Protein AF-A0A6M1SQ56-F1 (afdb_monomer_lite)

Foldseek 3Di:
DQDFQDDQDPVLVLLLVCVLVVDDLVVSCVVVVHDSVVSVVSQVVRCVRSVHPHSVCVNPVPPDPPDDPNDDPPCDVVVVVVVVVVVVVVVVVVVVVCCVVPVDPPDPPDDPPDPPPVVVVVVVVVVVVD

Organism: NCBI:txid2714858

InterPro domains:
  IPR000792 Transcription regulator LuxR, C-terminal [PF00196] (7-59)
  IPR000792 Transcription regulator LuxR, C-terminal [PR00038] (8-22)
  IPR000792 Transcription regulator LuxR, C-terminal [PR00038] (22-38)
  IPR000792 Transcription regulator LuxR, C-terminal [PR00038] (38-50)
  IPR000792 Transcription regulator LuxR, C-terminal [PS50043] (1-70)
  IPR000792 Transcription regulator LuxR, C-terminal [SM00421] (5-62)
  IPR000792 Transcription regulator LuxR, C-terminal [cd06170] (8-57)
  IPR016032 Signal transduction response regulator, C-terminal effector [SSF46894] (4-59)
  IPR036388 Winged helix-like DNA-binding domain superfamily [G3DSA:1.10.10.10] (2-61)

Sequence (130 aa):
MMSPRTPLTAREQEVFDILLKGATSQQVAEALSISKRTVENYRGEIVRKYGVRRLIEIANPPTERVIENGVPKTITLADVLATLEAIQRRLDTIDAALRVLLPNTTTPEAAPTMPRLSDIRAKRRARKAR

Structure (mmCIF, N/CA/C/O backbone):
data_AF-A0A6M1SQ56-F1
#
_entry.id   AF-A0A6M1SQ56-F1
#
loop_
_atom_site.group_PDB
_atom_site.id
_atom_site.type_symbol
_atom_site.label_atom_id
_atom_site.label_alt_id
_atom_site.label_comp_id
_atom_site.label_asym_id
_atom_site.label_entity_id
_atom_site.label_seq_id
_atom_site.pdbx_PDB_ins_code
_atom_site.Cartn_x
_atom_site.Cartn_y
_atom_site.Cartn_z
_atom_site.occupancy
_atom_site.B_iso_or_equiv
_atom_site.auth_seq_id
_atom_site.auth_comp_id
_atom_site.auth_asym_id
_atom_site.auth_atom_id
_atom_site.pdbx_PDB_model_num
ATOM 1 N N . MET A 1 1 ? -8.529 -8.589 -11.825 1.00 59.41 1 MET A N 1
ATOM 2 C CA . MET A 1 1 ? -7.884 -8.263 -10.533 1.00 59.41 1 MET A CA 1
ATOM 3 C C . MET A 1 1 ? -7.340 -9.542 -9.920 1.00 59.41 1 MET A C 1
ATOM 5 O O . MET A 1 1 ? -7.985 -10.571 -10.074 1.00 59.41 1 MET A O 1
ATOM 9 N N . MET A 1 2 ? -6.168 -9.495 -9.279 1.00 67.81 2 MET A N 1
ATOM 10 C CA . MET A 1 2 ? -5.645 -10.637 -8.515 1.00 67.81 2 MET A CA 1
ATOM 11 C C . MET A 1 2 ? -6.539 -10.910 -7.302 1.00 67.81 2 MET A C 1
ATOM 13 O O . MET A 1 2 ? -7.005 -9.973 -6.659 1.00 67.81 2 MET 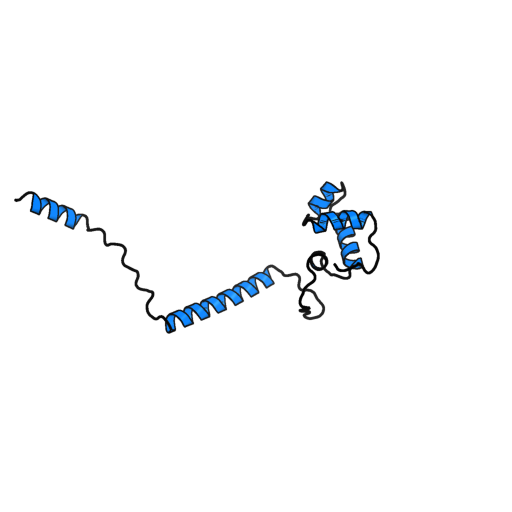A O 1
ATOM 17 N N . SER A 1 3 ? -6.760 -12.184 -6.989 1.00 79.62 3 SER A N 1
ATOM 18 C CA . SER A 1 3 ? -7.494 -12.615 -5.795 1.00 79.62 3 SER A CA 1
ATOM 19 C C . SER A 1 3 ? -6.512 -13.013 -4.687 1.00 79.62 3 SER A C 1
ATOM 21 O O . SER A 1 3 ? -5.457 -13.578 -4.992 1.00 79.62 3 SER A O 1
ATOM 23 N N . PRO A 1 4 ? -6.820 -12.741 -3.406 1.00 80.88 4 PRO A N 1
ATOM 24 C CA . PRO A 1 4 ? -5.950 -13.143 -2.312 1.00 80.88 4 PRO A CA 1
ATOM 25 C C . PRO A 1 4 ? -5.996 -14.665 -2.123 1.00 80.88 4 PRO A C 1
ATOM 27 O O . PRO A 1 4 ? -7.031 -15.300 -2.318 1.00 80.88 4 PRO A O 1
ATOM 30 N N . ARG A 1 5 ? -4.879 -15.261 -1.691 1.00 84.31 5 ARG A N 1
ATOM 31 C CA . ARG A 1 5 ? -4.794 -16.704 -1.390 1.00 84.31 5 ARG A CA 1
ATOM 32 C C . ARG A 1 5 ? -5.608 -17.103 -0.160 1.00 84.31 5 ARG A C 1
ATOM 34 O O . ARG A 1 5 ? -5.916 -18.273 0.036 1.00 84.31 5 ARG A O 1
ATOM 41 N N . THR A 1 6 ? -5.931 -16.131 0.683 1.00 87.50 6 THR A N 1
ATOM 42 C CA . THR A 1 6 ? -6.763 -16.287 1.874 1.00 87.50 6 THR A CA 1
ATOM 43 C C . THR A 1 6 ? -7.663 -15.062 1.973 1.00 87.50 6 THR A C 1
ATOM 45 O O . THR A 1 6 ? -7.160 -13.956 1.764 1.00 87.50 6 THR A O 1
ATOM 48 N N . PRO A 1 7 ? -8.960 -15.212 2.291 1.00 90.25 7 PRO A N 1
ATOM 49 C CA . PRO A 1 7 ? -9.862 -14.073 2.393 1.00 90.25 7 PRO A CA 1
ATOM 50 C C . PRO A 1 7 ? -9.351 -13.025 3.392 1.00 90.25 7 PRO A C 1
ATOM 52 O O . PRO A 1 7 ? -8.782 -13.346 4.448 1.00 90.25 7 PRO A O 1
ATOM 55 N N . LEU A 1 8 ? -9.541 -11.756 3.029 1.00 90.31 8 LEU A N 1
ATOM 56 C CA . LEU A 1 8 ? -9.302 -10.646 3.940 1.00 90.31 8 LEU A CA 1
ATOM 57 C C . LEU A 1 8 ? -10.355 -10.665 5.053 1.00 90.31 8 LEU A C 1
ATOM 59 O O . LEU A 1 8 ? -11.505 -11.045 4.834 1.00 90.31 8 LEU A O 1
ATOM 63 N N . THR A 1 9 ? -9.960 -10.261 6.256 1.00 92.94 9 THR A N 1
ATOM 64 C CA . THR A 1 9 ? -10.931 -9.967 7.318 1.00 92.94 9 THR A CA 1
ATOM 65 C C . THR A 1 9 ? -11.673 -8.670 6.997 1.00 92.94 9 THR A C 1
ATOM 67 O O . THR A 1 9 ? -11.184 -7.859 6.213 1.00 92.94 9 THR A O 1
ATOM 70 N N . ALA A 1 10 ? -12.822 -8.423 7.636 1.00 91.50 10 ALA A N 1
ATOM 71 C CA . ALA A 1 10 ? -13.571 -7.175 7.441 1.00 91.50 10 ALA A CA 1
ATOM 72 C C . ALA A 1 10 ? -12.687 -5.931 7.652 1.00 91.50 10 ALA A C 1
ATOM 74 O O . ALA A 1 10 ? -12.687 -5.010 6.841 1.00 91.50 10 ALA A O 1
ATOM 75 N N . ARG A 1 11 ? -11.843 -5.952 8.692 1.00 87.06 11 ARG A N 1
ATOM 76 C CA . ARG A 1 11 ? -10.962 -4.824 9.007 1.00 87.06 11 ARG A CA 1
ATOM 77 C C . ARG A 1 11 ? -9.802 -4.672 8.023 1.00 87.06 11 ARG A C 1
ATOM 79 O O . ARG A 1 11 ? -9.419 -3.555 7.696 1.00 87.06 11 ARG A O 1
ATOM 86 N N . GLU A 1 12 ? -9.254 -5.779 7.524 1.00 88.69 12 GLU A N 1
ATOM 87 C CA . GLU A 1 12 ? -8.259 -5.742 6.446 1.00 88.69 12 GLU A CA 1
ATOM 88 C C . GLU A 1 12 ? -8.863 -5.234 5.135 1.00 88.69 12 GLU A C 1
ATOM 90 O O . GLU A 1 12 ? -8.194 -4.498 4.417 1.00 88.69 12 GLU A O 1
ATOM 95 N N . GLN A 1 13 ? -10.114 -5.592 4.835 1.00 92.50 13 GLN A N 1
ATOM 96 C CA . GLN A 1 13 ? -10.826 -5.128 3.646 1.00 92.50 13 GLN A CA 1
ATOM 97 C C . GLN A 1 13 ? -11.041 -3.610 3.691 1.00 92.50 13 GLN A C 1
ATOM 99 O O . GLN A 1 13 ? -10.703 -2.923 2.734 1.00 92.50 13 GLN A O 1
ATOM 104 N N . GLU A 1 14 ? -11.495 -3.066 4.823 1.00 90.50 14 GLU A N 1
ATOM 105 C CA . GLU A 1 14 ? -11.650 -1.615 5.004 1.00 90.50 14 GLU A CA 1
ATOM 106 C C . GLU A 1 14 ? -10.327 -0.860 4.806 1.00 90.50 14 GLU A C 1
ATOM 108 O O . GLU A 1 14 ? -10.267 0.152 4.104 1.00 90.50 14 GLU A O 1
ATOM 113 N N . VAL A 1 15 ? -9.239 -1.370 5.396 1.00 84.44 15 VAL A N 1
ATOM 114 C CA . VAL A 1 15 ? -7.894 -0.807 5.217 1.00 84.44 15 VAL A CA 1
ATOM 115 C C . VAL A 1 15 ? -7.463 -0.896 3.751 1.00 84.44 15 VAL A C 1
ATOM 117 O O . VAL A 1 15 ? -6.926 0.070 3.206 1.00 84.44 15 VAL A O 1
ATOM 120 N N . PHE A 1 16 ? -7.707 -2.032 3.098 1.00 87.25 16 PHE A N 1
ATOM 121 C CA . PHE A 1 16 ? -7.364 -2.267 1.700 1.00 87.25 16 PHE A CA 1
ATOM 122 C C . PHE A 1 16 ? -8.094 -1.311 0.750 1.00 87.25 16 PHE A C 1
ATOM 124 O O . PHE A 1 16 ? -7.452 -0.708 -0.110 1.00 87.25 16 PHE A O 1
ATOM 131 N N . ASP A 1 17 ? -9.394 -1.100 0.946 1.00 87.94 17 ASP A N 1
ATOM 132 C CA . ASP A 1 17 ? -10.219 -0.240 0.094 1.00 87.94 17 ASP A CA 1
ATOM 133 C C . ASP A 1 17 ? -9.775 1.228 0.150 1.00 87.94 17 ASP A C 1
ATOM 135 O O . ASP A 1 17 ? -9.787 1.932 -0.863 1.00 87.94 17 ASP A O 1
ATOM 139 N N . ILE A 1 18 ? -9.353 1.707 1.324 1.00 81.94 18 ILE A N 1
ATOM 140 C CA . ILE A 1 18 ? -8.827 3.071 1.480 1.00 81.94 18 ILE A CA 1
ATOM 141 C C . ILE A 1 18 ? -7.425 3.174 0.863 1.00 81.94 18 ILE A C 1
ATOM 143 O O . ILE A 1 18 ? -7.126 4.141 0.162 1.00 81.94 18 ILE A O 1
ATOM 147 N N . LEU A 1 19 ? -6.572 2.165 1.062 1.00 79.00 19 LEU A N 1
ATOM 148 C CA . LEU A 1 19 ? -5.235 2.128 0.465 1.00 79.00 19 LEU A CA 1
ATOM 149 C C . LEU A 1 19 ? -5.273 2.089 -1.072 1.00 79.00 19 LEU A C 1
ATOM 151 O O . LEU A 1 19 ? -4.442 2.733 -1.713 1.00 79.00 19 LEU A O 1
ATOM 155 N N . LEU A 1 20 ? -6.235 1.380 -1.672 1.00 81.88 20 LEU A N 1
ATOM 156 C CA . LEU A 1 20 ? -6.415 1.322 -3.129 1.00 81.88 20 LEU A CA 1
ATOM 157 C C . LEU A 1 20 ? -6.753 2.681 -3.750 1.00 81.88 20 LEU A C 1
ATOM 159 O O . LEU A 1 20 ? -6.446 2.913 -4.916 1.00 81.88 20 LEU A O 1
ATOM 163 N N . LYS A 1 21 ? -7.325 3.603 -2.971 1.00 80.50 21 LYS A N 1
ATOM 164 C CA . LYS A 1 21 ? -7.588 4.985 -3.400 1.00 80.50 21 LYS A CA 1
ATOM 165 C C . LYS A 1 21 ? -6.331 5.866 -3.381 1.00 80.50 21 LYS A C 1
ATOM 167 O O . LYS A 1 21 ? -6.426 7.061 -3.637 1.00 80.50 21 LYS A O 1
ATOM 172 N N . GLY A 1 22 ? -5.162 5.299 -3.068 1.00 75.81 22 GLY A N 1
ATOM 173 C CA . GLY A 1 22 ? -3.888 6.019 -2.996 1.00 75.81 22 GLY A CA 1
ATOM 174 C C . GLY A 1 22 ? -3.614 6.678 -1.642 1.00 75.81 22 GLY A C 1
ATOM 175 O O . GLY A 1 22 ? -2.693 7.485 -1.537 1.00 75.81 22 GLY A O 1
ATOM 176 N N . ALA A 1 23 ? -4.384 6.347 -0.602 1.00 76.50 23 ALA A N 1
ATOM 177 C CA . ALA A 1 23 ? -4.177 6.899 0.732 1.00 76.50 23 ALA A CA 1
ATOM 178 C C . ALA A 1 23 ? -2.885 6.372 1.383 1.00 76.50 23 ALA A C 1
ATOM 180 O O . ALA A 1 23 ? -2.502 5.208 1.242 1.00 76.50 23 ALA A O 1
ATOM 181 N N . THR A 1 24 ? -2.226 7.228 2.159 1.00 80.44 24 THR A N 1
ATOM 182 C CA . THR A 1 24 ? -1.066 6.860 2.981 1.00 80.44 24 THR A CA 1
ATOM 183 C C . THR A 1 24 ? -1.495 6.144 4.264 1.00 80.44 24 THR A C 1
ATOM 185 O O . THR A 1 24 ? -2.618 6.311 4.736 1.00 80.44 24 THR A O 1
ATOM 188 N N . SER A 1 25 ? -0.580 5.403 4.906 1.00 76.00 25 SER A N 1
ATOM 189 C CA . SER A 1 25 ? -0.865 4.763 6.204 1.00 76.00 25 SER A CA 1
ATOM 190 C C . SER A 1 25 ? -1.330 5.755 7.279 1.00 76.00 25 SER A C 1
ATOM 192 O O . SER A 1 25 ? -2.077 5.372 8.172 1.00 76.00 25 SER A O 1
ATOM 194 N N . GLN A 1 26 ? -0.891 7.015 7.195 1.00 74.56 26 GLN A N 1
ATOM 195 C CA . GLN A 1 26 ? -1.291 8.084 8.109 1.00 74.56 26 GLN A CA 1
ATOM 196 C C . GLN A 1 26 ? -2.745 8.516 7.866 1.00 74.56 26 GLN A C 1
ATOM 198 O O . GLN A 1 26 ? -3.533 8.574 8.801 1.00 74.56 26 GLN A O 1
ATOM 203 N N . GLN A 1 27 ? -3.130 8.713 6.605 1.00 76.94 27 GLN A N 1
ATOM 204 C CA . GLN A 1 27 ? -4.507 9.064 6.238 1.00 76.94 27 GLN A CA 1
ATOM 205 C C . GLN A 1 27 ? -5.494 7.932 6.553 1.00 76.94 27 GLN A C 1
ATOM 207 O O . GLN A 1 27 ? -6.608 8.186 6.995 1.00 76.94 27 GLN A O 1
ATOM 212 N N . VAL A 1 28 ? -5.087 6.673 6.365 1.00 80.50 28 VAL A N 1
ATOM 213 C CA . VAL A 1 28 ? -5.900 5.508 6.757 1.00 80.50 28 VAL A CA 1
ATOM 214 C C . VAL A 1 28 ? -6.062 5.446 8.278 1.00 80.50 28 VAL A C 1
ATOM 216 O O . VAL A 1 28 ? -7.147 5.144 8.767 1.00 80.50 28 VAL A O 1
ATOM 219 N N . ALA A 1 29 ? -4.993 5.732 9.026 1.00 78.88 29 ALA A N 1
ATOM 220 C CA . ALA A 1 29 ? -5.015 5.758 10.486 1.00 78.88 29 ALA A CA 1
ATOM 221 C C . ALA A 1 29 ? -6.008 6.805 11.008 1.00 78.88 29 ALA A C 1
ATOM 223 O O . ALA A 1 29 ? -6.822 6.498 11.877 1.00 78.88 29 ALA A O 1
ATOM 224 N N . GLU A 1 30 ? -5.994 7.997 10.414 1.00 88.25 30 GLU A N 1
ATOM 225 C CA . GLU A 1 30 ? -6.942 9.076 10.705 1.00 88.25 30 GLU A CA 1
ATOM 226 C C . GLU A 1 30 ? -8.378 8.690 10.326 1.00 88.25 30 GLU A C 1
ATOM 228 O O . GLU A 1 30 ? -9.278 8.785 11.159 1.00 88.25 30 GLU A O 1
ATOM 233 N N . ALA A 1 31 ? -8.594 8.165 9.115 1.00 90.38 31 ALA A N 1
ATOM 234 C CA . ALA A 1 31 ? -9.920 7.775 8.632 1.00 90.38 31 ALA A CA 1
ATOM 235 C C . ALA A 1 31 ? -10.571 6.665 9.474 1.00 90.38 31 ALA A C 1
ATOM 237 O O . ALA A 1 31 ? -11.785 6.658 9.664 1.00 90.38 31 ALA A O 1
ATOM 238 N N . LEU A 1 32 ? -9.771 5.725 9.981 1.00 88.06 32 LEU A N 1
ATOM 239 C CA . LEU A 1 32 ? -10.249 4.584 10.763 1.00 88.06 32 LEU A CA 1
ATOM 240 C C . LEU A 1 32 ? -10.096 4.773 12.279 1.00 88.06 32 LEU A C 1
ATOM 242 O O . LEU A 1 32 ? -10.430 3.847 13.022 1.00 88.06 32 LEU A O 1
ATOM 246 N N . SER A 1 33 ? -9.604 5.937 12.727 1.00 92.31 33 SER A N 1
ATOM 247 C CA . SER A 1 33 ? -9.317 6.262 14.134 1.00 92.31 33 SER A CA 1
ATOM 248 C C . SER A 1 33 ? -8.470 5.194 14.847 1.00 92.31 33 SER A C 1
ATOM 250 O O . SER A 1 33 ? -8.753 4.790 15.973 1.00 92.31 33 SER A O 1
ATOM 252 N N . ILE A 1 34 ? -7.422 4.708 14.177 1.00 88.25 34 ILE A N 1
ATOM 253 C CA . ILE A 1 34 ? -6.469 3.712 14.700 1.00 88.25 34 ILE A CA 1
ATOM 254 C C . ILE A 1 34 ? -5.037 4.223 14.582 1.00 88.25 34 ILE A C 1
ATOM 256 O O . ILE A 1 34 ? -4.762 5.193 13.887 1.00 88.25 34 ILE A O 1
ATOM 260 N N . SER A 1 35 ? -4.085 3.562 15.243 1.00 81.44 35 SER A N 1
ATOM 261 C CA . SER A 1 35 ? -2.682 3.966 15.128 1.00 81.44 35 SER A CA 1
ATOM 262 C C . SER A 1 35 ? -2.105 3.647 13.742 1.00 81.44 35 SER A C 1
ATOM 264 O O . SER A 1 35 ? -2.421 2.614 13.143 1.00 81.44 35 SER A O 1
ATOM 266 N N . LYS A 1 36 ? -1.166 4.476 13.268 1.00 77.50 36 LYS A N 1
ATOM 267 C CA . LYS A 1 36 ? -0.377 4.205 12.052 1.00 77.50 36 LYS A CA 1
ATOM 268 C C . LYS A 1 36 ? 0.291 2.825 12.091 1.00 77.50 36 LYS A C 1
ATOM 270 O O . LYS A 1 36 ? 0.282 2.114 11.090 1.00 77.50 36 LYS A O 1
ATOM 275 N N . ARG A 1 37 ? 0.808 2.414 13.255 1.00 73.31 37 ARG A N 1
ATOM 276 C CA . ARG A 1 37 ? 1.413 1.087 13.461 1.00 73.31 37 ARG A CA 1
ATOM 277 C C . ARG A 1 37 ? 0.402 -0.041 13.237 1.00 73.31 37 ARG A C 1
ATOM 279 O O . ARG A 1 37 ? 0.733 -1.060 12.644 1.00 73.31 37 ARG A O 1
ATOM 286 N N . THR A 1 38 ? -0.842 0.152 13.670 1.00 76.44 38 THR A N 1
ATOM 287 C CA . THR A 1 38 ? -1.931 -0.802 13.432 1.00 76.44 38 THR A CA 1
ATOM 288 C C . THR A 1 38 ? -2.241 -0.916 11.938 1.00 76.44 38 THR A C 1
ATOM 290 O O . THR A 1 38 ? -2.394 -2.023 11.430 1.00 76.44 38 THR A O 1
ATOM 293 N N . VAL A 1 39 ? -2.264 0.207 11.211 1.00 81.19 39 VAL A N 1
ATOM 294 C CA . VAL A 1 39 ? -2.430 0.202 9.748 1.00 81.19 39 VAL A CA 1
ATOM 295 C C . VAL A 1 39 ? -1.286 -0.540 9.063 1.00 81.19 39 VAL A C 1
ATOM 297 O O . VAL A 1 39 ? -1.539 -1.348 8.177 1.00 81.19 39 VAL A O 1
ATOM 300 N N . GLU A 1 40 ? -0.037 -0.310 9.472 1.00 80.38 40 GLU A N 1
ATOM 301 C CA . GLU A 1 40 ? 1.135 -1.011 8.928 1.00 80.38 40 GLU A CA 1
ATOM 302 C C . GLU A 1 40 ? 1.058 -2.527 9.144 1.00 80.38 40 GLU A C 1
ATOM 304 O O . GLU A 1 40 ? 1.357 -3.281 8.217 1.00 80.38 40 GLU A O 1
ATOM 309 N N . ASN A 1 41 ? 0.573 -2.972 10.307 1.00 80.88 41 ASN A N 1
ATOM 310 C CA . ASN A 1 41 ? 0.330 -4.390 10.574 1.00 80.88 41 ASN A CA 1
ATOM 311 C C . ASN A 1 41 ? -0.721 -4.972 9.619 1.00 80.88 41 ASN A C 1
ATOM 313 O O . ASN A 1 41 ? -0.460 -5.988 8.975 1.00 80.88 41 ASN A O 1
ATOM 317 N N . TYR A 1 42 ? -1.876 -4.310 9.460 1.00 86.50 42 TYR A N 1
ATOM 318 C CA . TYR A 1 42 ? -2.891 -4.742 8.490 1.00 86.50 42 TYR A CA 1
ATOM 319 C C . TYR A 1 42 ? -2.332 -4.777 7.068 1.00 86.50 42 TYR A C 1
ATOM 321 O O . TYR A 1 42 ? -2.576 -5.721 6.322 1.00 86.50 42 TYR A O 1
ATOM 329 N N . ARG A 1 43 ? -1.520 -3.784 6.703 1.00 84.44 43 ARG A N 1
ATOM 330 C CA . ARG A 1 43 ? -0.853 -3.705 5.403 1.00 84.44 43 ARG A CA 1
ATOM 331 C C . ARG A 1 43 ? 0.069 -4.904 5.165 1.00 84.44 43 ARG A C 1
ATOM 333 O O . ARG A 1 43 ? 0.064 -5.458 4.068 1.00 84.44 43 ARG A O 1
ATOM 340 N N . GLY A 1 44 ? 0.820 -5.314 6.188 1.00 81.75 44 GLY A N 1
ATOM 341 C CA . GLY A 1 44 ? 1.656 -6.515 6.167 1.00 81.75 44 GLY A CA 1
ATOM 342 C C . GLY A 1 44 ? 0.844 -7.795 5.966 1.00 81.75 44 GLY A C 1
ATOM 343 O O . GLY A 1 44 ? 1.172 -8.594 5.090 1.00 81.75 44 GLY A O 1
ATOM 344 N N . GLU A 1 45 ? -0.253 -7.958 6.708 1.00 83.44 45 GLU A N 1
ATOM 345 C CA . GLU A 1 45 ? -1.144 -9.119 6.572 1.00 83.44 45 GLU A CA 1
ATOM 346 C C . GLU A 1 45 ? -1.811 -9.188 5.192 1.00 83.44 45 GLU A C 1
ATOM 348 O O . GLU A 1 45 ? -1.838 -10.253 4.574 1.00 83.44 45 GLU A O 1
ATOM 353 N N . ILE A 1 46 ? -2.272 -8.057 4.653 1.00 84.38 46 ILE A N 1
ATOM 354 C CA . ILE A 1 46 ? -2.849 -7.979 3.304 1.00 84.38 46 ILE A CA 1
ATOM 355 C C . ILE A 1 46 ? -1.812 -8.422 2.264 1.00 84.38 46 ILE A C 1
ATOM 357 O O . ILE A 1 46 ? -2.068 -9.329 1.474 1.00 84.38 46 ILE A O 1
ATOM 361 N N . VAL A 1 47 ? -0.611 -7.839 2.286 1.00 80.69 47 VAL A N 1
ATOM 362 C CA . VAL A 1 47 ? 0.485 -8.195 1.367 1.00 80.69 47 VAL A CA 1
ATOM 363 C C . VAL A 1 47 ? 0.822 -9.689 1.463 1.00 80.69 47 VAL A C 1
ATOM 365 O O . VAL A 1 47 ? 0.950 -10.356 0.434 1.00 80.69 47 VAL A O 1
ATOM 368 N N . ARG A 1 48 ? 0.864 -10.246 2.681 1.00 82.81 48 ARG A N 1
ATOM 369 C CA . ARG A 1 48 ? 1.086 -11.677 2.935 1.00 82.81 48 ARG A CA 1
ATOM 370 C C . ARG A 1 48 ? -0.007 -12.554 2.312 1.00 82.81 48 ARG A C 1
ATOM 372 O O . ARG A 1 48 ? 0.318 -13.542 1.649 1.00 82.81 48 ARG A O 1
ATOM 379 N N . LYS A 1 49 ? -1.282 -12.179 2.468 1.00 85.81 49 LYS A N 1
ATOM 380 C CA . LYS A 1 49 ? -2.444 -12.899 1.909 1.00 85.81 49 LYS A CA 1
ATOM 381 C C . LYS A 1 49 ? -2.507 -12.838 0.382 1.00 85.81 49 LYS A C 1
ATOM 383 O O . LYS A 1 49 ? -2.874 -13.829 -0.248 1.00 85.81 49 LYS A O 1
ATOM 388 N N . TYR A 1 50 ? -2.100 -11.726 -0.227 1.00 84.06 50 TYR A N 1
ATOM 389 C CA . TYR A 1 50 ? -1.978 -11.607 -1.687 1.00 84.06 50 TYR A CA 1
ATOM 390 C C . TYR A 1 50 ? -0.690 -12.223 -2.242 1.00 84.06 50 TYR A C 1
ATOM 392 O O . TYR A 1 50 ? -0.613 -12.525 -3.430 1.00 84.06 50 TYR A O 1
ATOM 400 N N . GLY A 1 51 ? 0.319 -12.449 -1.400 1.00 79.62 51 GLY A N 1
ATOM 401 C CA . GLY A 1 51 ? 1.580 -13.043 -1.829 1.00 79.62 51 GLY A CA 1
ATOM 402 C C . GLY A 1 51 ? 2.510 -12.124 -2.599 1.00 79.62 51 GLY A C 1
ATOM 403 O O . GLY A 1 51 ? 3.426 -12.607 -3.263 1.00 79.62 51 GLY A O 1
ATOM 404 N N . VAL A 1 52 ? 2.254 -10.827 -2.519 1.00 74.44 52 VAL A N 1
ATOM 405 C CA . VAL A 1 52 ? 3.072 -9.766 -3.106 1.00 74.44 52 VAL A CA 1
ATOM 406 C C . VAL A 1 52 ? 4.077 -9.267 -2.071 1.00 74.44 52 VAL A C 1
ATOM 408 O O . VAL A 1 52 ? 4.020 -9.676 -0.913 1.00 74.44 52 VAL A O 1
ATOM 411 N N . ARG A 1 53 ? 5.007 -8.383 -2.446 1.00 69.88 53 ARG A N 1
ATOM 412 C CA . ARG A 1 53 ? 5.849 -7.684 -1.447 1.00 69.88 53 ARG A CA 1
ATOM 413 C C . ARG A 1 53 ? 5.415 -6.258 -1.193 1.00 69.88 53 ARG A C 1
ATOM 415 O O . ARG A 1 53 ? 5.716 -5.709 -0.136 1.00 69.88 53 ARG A O 1
ATOM 422 N N . ARG A 1 54 ? 4.695 -5.658 -2.137 1.00 68.38 54 ARG A N 1
ATOM 423 C CA . ARG A 1 54 ? 4.171 -4.301 -2.008 1.00 68.38 54 ARG A CA 1
ATOM 424 C C . ARG A 1 54 ? 2.723 -4.241 -2.446 1.00 68.38 54 ARG A C 1
ATOM 426 O O . ARG A 1 54 ? 2.332 -4.849 -3.430 1.00 68.38 54 ARG A O 1
ATOM 433 N N . LEU A 1 55 ? 1.946 -3.423 -1.743 1.00 68.75 55 LEU A N 1
ATOM 434 C CA . LEU A 1 55 ? 0.526 -3.228 -2.034 1.00 68.75 55 LEU A CA 1
ATOM 435 C C . LEU A 1 55 ? 0.281 -2.698 -3.459 1.00 68.75 55 LEU A C 1
ATOM 437 O O . LEU A 1 55 ? -0.735 -3.011 -4.065 1.00 68.75 55 LEU A O 1
ATOM 441 N N . ILE A 1 56 ? 1.235 -1.933 -4.007 1.00 73.00 56 ILE A N 1
ATOM 442 C CA . ILE A 1 56 ? 1.159 -1.407 -5.377 1.00 73.00 56 ILE A CA 1
ATOM 443 C C . ILE A 1 56 ? 1.158 -2.518 -6.433 1.00 73.00 56 ILE A C 1
ATOM 445 O O . ILE A 1 56 ? 0.559 -2.336 -7.481 1.00 73.00 56 ILE A O 1
ATOM 449 N N . GLU A 1 57 ? 1.749 -3.680 -6.135 1.00 69.88 57 GLU A N 1
ATOM 450 C CA . GLU A 1 57 ? 1.728 -4.855 -7.018 1.00 69.88 57 GLU A CA 1
ATOM 451 C C . GLU A 1 57 ? 0.318 -5.468 -7.105 1.00 69.88 57 GLU A C 1
ATOM 453 O O . GLU A 1 57 ? 0.020 -6.180 -8.055 1.00 69.88 57 GLU A O 1
ATOM 458 N N . ILE A 1 58 ? -0.566 -5.185 -6.139 1.00 73.69 58 ILE A N 1
ATOM 459 C CA . ILE A 1 58 ? -1.974 -5.617 -6.171 1.00 73.69 58 ILE A CA 1
ATOM 460 C C . ILE A 1 58 ? -2.791 -4.701 -7.095 1.00 73.69 58 ILE A C 1
ATOM 462 O O . ILE A 1 58 ? -3.654 -5.176 -7.830 1.00 73.69 58 ILE A O 1
ATOM 466 N N . ALA A 1 59 ? -2.514 -3.392 -7.061 1.00 71.12 59 ALA A N 1
ATOM 467 C CA . ALA A 1 59 ? -3.214 -2.385 -7.862 1.00 71.12 59 ALA A CA 1
ATOM 468 C C . ALA A 1 59 ? -2.710 -2.325 -9.313 1.00 71.12 59 ALA A C 1
ATOM 470 O O . ALA A 1 59 ? -3.501 -2.169 -10.238 1.00 71.12 59 ALA A O 1
ATOM 471 N N . ASN A 1 60 ? -1.399 -2.472 -9.501 1.00 65.62 60 ASN A N 1
ATOM 472 C CA . ASN A 1 60 ? -0.735 -2.517 -10.794 1.00 65.62 60 ASN A CA 1
ATOM 473 C C . ASN A 1 60 ? 0.153 -3.770 -10.851 1.00 65.62 60 ASN A C 1
ATOM 475 O O . ASN A 1 60 ? 1.350 -3.688 -10.549 1.00 65.62 60 ASN A O 1
ATOM 479 N N . PRO A 1 61 ? -0.425 -4.945 -11.155 1.00 56.25 61 PRO A N 1
ATOM 480 C CA . PRO A 1 61 ? 0.357 -6.163 -11.278 1.00 56.25 61 PRO A CA 1
ATOM 481 C C . PRO A 1 61 ? 1.402 -5.961 -12.380 1.00 56.25 61 PRO A C 1
ATOM 483 O O . PRO A 1 61 ? 1.029 -5.545 -13.479 1.00 56.25 61 PRO A O 1
ATOM 486 N N . PRO A 1 62 ? 2.700 -6.204 -12.113 1.00 51.94 62 PRO A N 1
ATOM 487 C CA . PRO A 1 62 ? 3.736 -5.988 -13.111 1.00 51.94 62 PRO A CA 1
ATOM 488 C C . PRO A 1 62 ? 3.414 -6.823 -14.353 1.00 51.94 62 PRO A C 1
ATOM 490 O O . PRO A 1 62 ? 3.343 -8.050 -14.284 1.00 51.94 62 PRO A O 1
ATOM 493 N N . THR A 1 63 ? 3.191 -6.140 -15.475 1.00 51.47 63 THR A N 1
ATOM 494 C CA . THR A 1 63 ? 2.844 -6.732 -16.775 1.00 51.47 63 THR A CA 1
ATOM 495 C C . THR A 1 63 ? 3.980 -7.568 -17.365 1.00 51.47 63 THR A C 1
ATOM 497 O O . THR A 1 63 ? 3.730 -8.417 -18.210 1.00 51.47 63 THR A O 1
ATOM 500 N N . GLU A 1 64 ? 5.201 -7.415 -16.853 1.00 46.69 64 GLU A N 1
ATOM 501 C CA . GLU A 1 64 ? 6.381 -8.172 -17.258 1.00 46.69 64 GLU A CA 1
ATOM 502 C C . GLU A 1 64 ? 7.153 -8.580 -15.993 1.00 46.69 64 GLU A C 1
ATOM 504 O O . GLU A 1 64 ? 7.569 -7.736 -15.193 1.00 46.69 64 GLU A O 1
ATOM 509 N N . ARG A 1 65 ? 7.329 -9.886 -15.765 1.00 46.81 65 ARG A N 1
ATOM 510 C CA . ARG A 1 65 ? 8.106 -10.410 -14.630 1.00 46.81 65 ARG A CA 1
ATOM 511 C C . ARG A 1 65 ? 9.601 -10.155 -14.863 1.00 46.81 65 ARG A C 1
ATOM 513 O O . ARG A 1 65 ? 10.326 -11.076 -15.219 1.00 46.81 65 ARG A O 1
ATOM 520 N N . VAL A 1 66 ? 10.092 -8.944 -14.601 1.00 45.81 66 VAL A N 1
ATOM 521 C CA . VAL A 1 66 ? 11.536 -8.714 -14.416 1.00 45.81 66 VAL A CA 1
ATOM 522 C C . VAL A 1 66 ? 11.891 -9.118 -12.985 1.00 45.81 66 VAL A C 1
ATOM 524 O O . VAL A 1 66 ? 11.818 -8.331 -12.043 1.00 45.81 66 VAL A O 1
ATOM 527 N N . ILE A 1 67 ? 12.187 -10.405 -12.810 1.00 45.47 67 ILE A N 1
ATOM 528 C CA . ILE A 1 67 ? 12.655 -10.988 -11.551 1.00 45.47 67 ILE A CA 1
ATOM 529 C C . ILE A 1 67 ? 14.185 -11.043 -11.620 1.00 45.47 67 ILE A C 1
ATOM 531 O O . ILE A 1 67 ? 14.736 -11.987 -12.174 1.00 45.47 67 ILE A O 1
ATOM 535 N N . GLU A 1 68 ? 14.890 -10.069 -11.045 1.00 40.28 68 GLU A N 1
ATOM 536 C CA . GLU A 1 68 ? 16.306 -10.264 -10.705 1.00 40.28 68 GLU A CA 1
ATOM 537 C C . GLU A 1 68 ? 16.394 -10.883 -9.302 1.00 40.28 68 GLU A C 1
ATOM 539 O O . GLU A 1 68 ? 15.891 -10.327 -8.324 1.00 40.28 68 GLU A O 1
ATOM 544 N N . ASN A 1 69 ? 17.008 -12.065 -9.205 1.00 38.47 69 ASN A N 1
ATOM 545 C CA . ASN A 1 69 ? 17.403 -12.727 -7.951 1.00 38.47 69 ASN A CA 1
ATOM 546 C C . ASN A 1 69 ? 16.296 -12.920 -6.901 1.00 38.47 69 ASN A C 1
ATOM 548 O O . ASN A 1 69 ? 16.557 -12.895 -5.700 1.00 38.47 69 ASN A O 1
ATOM 552 N N . GLY A 1 70 ? 15.045 -13.112 -7.327 1.00 41.31 70 GLY A N 1
ATOM 553 C CA . GLY A 1 70 ? 13.955 -13.399 -6.396 1.00 41.31 70 GLY A CA 1
ATOM 554 C C . GLY A 1 70 ? 13.722 -12.286 -5.369 1.00 41.31 70 GLY A C 1
ATOM 555 O O . GLY A 1 70 ? 13.226 -12.577 -4.281 1.00 41.31 70 GLY A O 1
ATOM 556 N N . VAL A 1 71 ? 14.041 -11.024 -5.689 1.00 42.06 71 VAL A N 1
ATOM 557 C CA . VAL A 1 71 ? 13.695 -9.833 -4.897 1.00 42.06 71 VAL A CA 1
ATOM 558 C C . VAL A 1 71 ? 13.068 -8.773 -5.817 1.00 42.06 71 VAL A C 1
ATOM 560 O O . VAL A 1 71 ? 13.721 -8.329 -6.752 1.00 42.06 71 VAL A O 1
ATOM 563 N N . PRO A 1 72 ? 11.813 -8.329 -5.597 1.00 41.56 72 PRO A N 1
ATOM 564 C CA . PRO A 1 72 ? 11.231 -7.214 -6.310 1.00 41.56 72 PRO A CA 1
ATOM 565 C C . PRO A 1 72 ? 11.961 -5.978 -5.811 1.00 41.56 72 PRO A C 1
ATOM 567 O O . PRO A 1 72 ? 11.736 -5.533 -4.682 1.00 41.56 72 PRO A O 1
ATOM 570 N N . LYS A 1 73 ? 12.853 -5.455 -6.652 1.00 49.28 73 LYS A N 1
ATOM 571 C CA . LYS A 1 73 ? 13.611 -4.224 -6.422 1.00 49.28 73 LYS A CA 1
ATOM 572 C C . LYS A 1 73 ? 12.659 -3.132 -5.953 1.00 49.28 73 LYS A C 1
ATOM 574 O O . LYS A 1 73 ? 11.819 -2.660 -6.727 1.00 49.28 73 LYS A O 1
ATOM 579 N N . THR A 1 74 ? 12.714 -2.771 -4.668 1.00 43.75 74 THR A N 1
ATOM 580 C CA . THR A 1 74 ? 12.196 -1.477 -4.219 1.00 43.75 74 THR A CA 1
ATOM 581 C C . THR A 1 74 ? 12.919 -0.468 -5.072 1.00 43.75 74 THR A C 1
ATOM 583 O O . THR A 1 74 ? 14.128 -0.396 -4.941 1.00 43.75 74 THR A O 1
ATOM 586 N N . ILE A 1 75 ? 12.224 0.195 -6.003 1.00 53.66 75 ILE A N 1
ATOM 587 C CA . ILE A 1 75 ? 12.859 1.199 -6.854 1.00 53.66 75 ILE A CA 1
ATOM 588 C C . ILE A 1 75 ? 13.326 2.279 -5.886 1.00 53.66 75 ILE A C 1
ATOM 590 O O . ILE A 1 75 ? 12.517 3.026 -5.334 1.00 53.66 75 ILE A O 1
ATOM 594 N N . THR A 1 76 ? 14.612 2.246 -5.566 1.00 55.38 76 THR A N 1
ATOM 595 C CA . THR A 1 76 ? 15.237 3.199 -4.664 1.00 55.38 76 THR A CA 1
ATOM 596 C C . THR A 1 76 ? 15.533 4.470 -5.446 1.00 55.38 76 THR A C 1
ATOM 598 O O . THR A 1 76 ? 15.589 4.459 -6.677 1.00 55.38 76 THR A O 1
ATOM 601 N N . LEU A 1 77 ? 15.753 5.585 -4.746 1.00 47.62 77 LEU A N 1
ATOM 602 C CA . LEU A 1 77 ? 16.182 6.821 -5.403 1.00 47.62 77 LEU A CA 1
ATOM 603 C C . LEU A 1 77 ? 17.467 6.594 -6.224 1.00 47.62 77 LEU A C 1
ATOM 605 O O . LEU A 1 77 ? 17.623 7.189 -7.281 1.00 47.62 77 LEU A O 1
ATOM 609 N N . ALA A 1 78 ? 18.341 5.686 -5.773 1.00 48.88 78 ALA A N 1
ATOM 610 C CA . ALA A 1 78 ? 19.55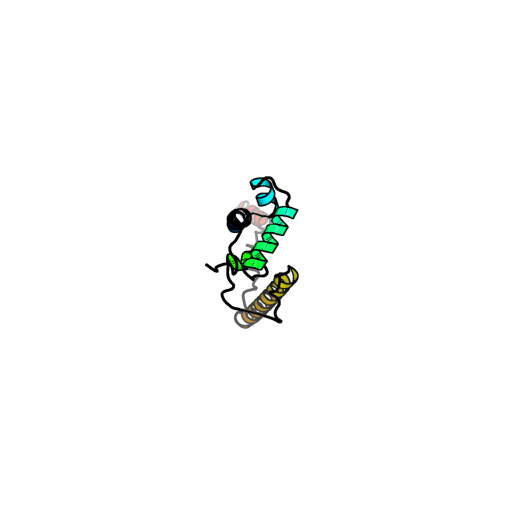4 5.294 -6.483 1.00 48.88 78 ALA A CA 1
ATOM 611 C C . ALA A 1 78 ? 19.259 4.570 -7.807 1.00 48.88 78 ALA A C 1
ATOM 613 O O . ALA A 1 78 ? 19.918 4.852 -8.803 1.00 48.88 78 ALA A O 1
ATOM 614 N N . ASP A 1 79 ? 18.242 3.702 -7.849 1.00 53.44 79 ASP A N 1
ATOM 615 C CA . ASP A 1 79 ? 17.819 3.050 -9.095 1.00 53.44 79 ASP A CA 1
ATOM 616 C C . ASP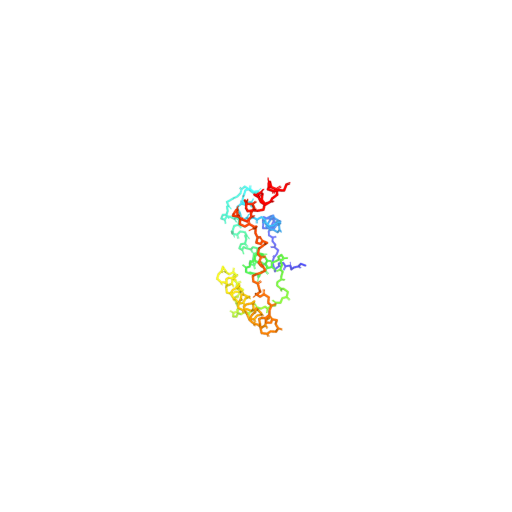 A 1 79 ? 17.252 4.078 -10.082 1.00 53.44 79 ASP A C 1
ATOM 618 O O . ASP A 1 79 ? 17.610 4.055 -11.258 1.00 53.44 79 ASP A O 1
ATOM 622 N N . VAL A 1 80 ? 16.429 5.022 -9.598 1.00 64.38 80 VAL A N 1
ATOM 623 C CA . VAL A 1 80 ? 15.888 6.122 -10.419 1.00 64.38 80 VAL A CA 1
ATOM 624 C C . VAL A 1 80 ? 17.022 6.970 -10.988 1.00 64.38 80 VAL A C 1
ATOM 626 O O . VAL A 1 80 ? 17.053 7.213 -12.193 1.00 64.38 80 VAL A O 1
ATOM 629 N N . LEU A 1 81 ? 17.974 7.373 -10.147 1.00 60.81 81 LEU A N 1
ATOM 630 C CA . LEU A 1 81 ? 19.141 8.153 -10.553 1.00 60.81 81 LEU A CA 1
ATOM 631 C C . LEU A 1 81 ? 19.993 7.404 -11.583 1.00 60.81 81 LEU A C 1
ATOM 633 O O . LEU A 1 81 ? 20.347 7.989 -12.600 1.00 60.81 81 LEU A O 1
ATOM 637 N N . ALA A 1 82 ? 20.230 6.104 -11.398 1.00 60.62 82 ALA A N 1
ATOM 638 C CA . ALA A 1 82 ? 20.961 5.288 -12.365 1.00 60.62 82 ALA A CA 1
ATOM 639 C C . ALA A 1 82 ? 20.254 5.235 -13.732 1.00 60.62 82 ALA A C 1
ATOM 641 O O . ALA A 1 82 ? 20.899 5.368 -14.776 1.00 60.62 82 ALA A O 1
ATOM 642 N N . THR A 1 83 ? 18.921 5.104 -13.751 1.00 69.50 83 THR A N 1
ATOM 643 C CA . THR A 1 83 ? 18.152 5.216 -15.001 1.00 69.50 83 THR A CA 1
ATOM 644 C C . THR A 1 83 ? 18.227 6.610 -15.616 1.00 69.50 83 THR A C 1
ATOM 646 O O . THR A 1 83 ? 18.366 6.715 -16.834 1.00 69.50 83 THR A O 1
ATOM 649 N N . LEU A 1 84 ? 18.182 7.676 -14.813 1.00 72.25 84 LEU A N 1
ATOM 650 C CA . LEU A 1 84 ? 18.306 9.049 -15.307 1.00 72.25 84 LEU A CA 1
ATOM 651 C C . LEU A 1 84 ? 19.690 9.305 -15.914 1.00 72.25 84 LEU A C 1
ATOM 653 O O . LEU A 1 84 ? 19.778 9.874 -16.998 1.00 72.25 84 LEU A O 1
ATOM 657 N N . GLU A 1 85 ? 20.761 8.811 -15.296 1.00 78.81 85 GLU A N 1
ATOM 658 C CA . GLU A 1 85 ? 22.114 8.897 -15.854 1.00 78.81 85 GLU A CA 1
ATOM 659 C C . GLU A 1 85 ? 22.259 8.119 -17.168 1.00 78.81 85 GLU A C 1
ATOM 661 O O . GLU A 1 85 ? 22.965 8.545 -18.084 1.00 78.81 85 GLU A O 1
ATOM 666 N N . ALA A 1 86 ? 21.615 6.956 -17.281 1.00 68.06 86 ALA A N 1
ATOM 667 C CA . ALA A 1 86 ? 21.622 6.176 -18.515 1.00 68.06 86 ALA A CA 1
ATOM 668 C C . ALA A 1 86 ? 20.859 6.889 -19.644 1.00 68.06 86 ALA A C 1
ATOM 670 O O . ALA A 1 86 ? 21.308 6.883 -20.792 1.00 68.06 86 ALA A O 1
ATOM 671 N N . ILE A 1 87 ? 19.731 7.528 -19.320 1.00 80.19 87 ILE A N 1
ATOM 672 C CA . ILE A 1 87 ? 18.979 8.363 -20.263 1.00 80.19 87 ILE A CA 1
ATOM 673 C C . ILE A 1 87 ? 19.832 9.558 -20.693 1.00 80.19 87 ILE A C 1
ATOM 675 O O . ILE A 1 87 ? 19.962 9.794 -21.892 1.00 80.19 87 ILE A O 1
ATOM 679 N N . GLN A 1 88 ? 20.478 10.246 -19.750 1.00 83.06 88 GLN A N 1
ATOM 680 C CA . GLN A 1 88 ? 21.322 11.401 -20.046 1.00 83.06 88 GLN A CA 1
ATOM 681 C C . GLN A 1 88 ? 22.474 11.038 -20.991 1.00 83.06 88 GLN A C 1
ATOM 683 O O . GLN A 1 88 ? 22.644 11.688 -22.013 1.00 83.06 88 GLN A O 1
ATOM 688 N N . ARG A 1 89 ? 23.179 9.923 -20.751 1.00 82.19 89 ARG A N 1
ATOM 689 C CA . ARG A 1 89 ? 24.244 9.443 -21.655 1.00 82.19 89 ARG A CA 1
ATOM 690 C C . ARG A 1 89 ? 23.754 9.189 -23.080 1.00 82.19 89 ARG A C 1
ATOM 692 O O . ARG A 1 89 ? 24.477 9.437 -24.046 1.00 82.19 89 ARG A O 1
ATOM 699 N N . ARG A 1 90 ? 22.531 8.674 -23.231 1.00 89.81 90 ARG A N 1
ATOM 700 C CA . ARG A 1 90 ? 21.928 8.454 -24.554 1.00 89.81 90 ARG A CA 1
ATOM 701 C C . ARG A 1 90 ? 21.582 9.776 -25.227 1.00 89.81 90 ARG A C 1
ATOM 703 O O . ARG A 1 90 ? 21.823 9.890 -26.423 1.00 89.81 90 ARG A O 1
ATOM 710 N N . LEU A 1 91 ? 21.080 10.757 -24.478 1.00 83.75 91 LEU A N 1
ATOM 711 C CA . LEU A 1 91 ? 20.855 12.111 -24.986 1.00 83.75 91 LEU A CA 1
ATOM 712 C C . LEU A 1 91 ? 22.171 12.765 -25.423 1.00 83.75 91 LEU A C 1
ATOM 714 O O . LEU A 1 91 ? 22.242 13.245 -26.546 1.00 83.75 91 LEU A O 1
ATOM 718 N N . ASP A 1 92 ? 23.236 12.660 -24.628 1.00 84.19 92 ASP A N 1
ATOM 719 C CA . ASP A 1 92 ? 24.556 13.201 -24.983 1.00 84.19 92 ASP A CA 1
ATOM 720 C C . ASP A 1 92 ? 25.116 12.542 -26.257 1.00 84.19 92 ASP A C 1
ATOM 722 O O . ASP A 1 92 ? 25.726 13.192 -27.107 1.00 84.19 92 ASP A O 1
ATOM 726 N N . THR A 1 93 ? 24.878 11.236 -26.417 1.00 86.25 93 THR A N 1
ATOM 727 C CA . THR A 1 93 ? 25.269 10.489 -27.622 1.00 86.25 93 THR A CA 1
ATOM 728 C C . THR A 1 93 ? 24.482 10.958 -28.843 1.00 86.25 93 THR A C 1
ATOM 730 O O . THR A 1 93 ? 25.047 11.097 -29.928 1.00 86.25 93 THR A O 1
ATOM 733 N N . ILE A 1 94 ? 23.185 11.216 -28.675 1.00 83.75 94 ILE A N 1
ATOM 734 C CA . ILE A 1 94 ? 22.333 11.761 -29.732 1.00 83.75 94 ILE A CA 1
ATOM 735 C C . ILE A 1 94 ? 22.791 13.174 -30.093 1.00 83.75 94 ILE A C 1
ATOM 737 O O . ILE A 1 94 ? 22.966 13.445 -31.273 1.00 83.75 94 ILE A O 1
ATOM 741 N N . ASP A 1 95 ? 23.070 14.041 -29.122 1.00 82.88 95 ASP A N 1
ATOM 742 C CA . ASP A 1 95 ? 23.573 15.396 -29.366 1.00 82.88 95 ASP A CA 1
ATOM 743 C C . ASP A 1 95 ? 24.922 15.384 -30.090 1.00 82.88 95 ASP A C 1
ATOM 745 O O . ASP A 1 95 ? 25.146 16.167 -31.016 1.00 82.88 95 ASP A O 1
ATOM 749 N N . ALA A 1 96 ? 25.818 14.465 -29.725 1.00 79.50 96 ALA A N 1
ATOM 750 C CA . ALA A 1 96 ? 27.076 14.266 -30.433 1.00 79.50 96 ALA A CA 1
ATOM 751 C C . ALA A 1 96 ? 26.848 13.794 -31.878 1.00 79.50 96 ALA A C 1
ATOM 753 O O . ALA A 1 96 ? 27.455 14.333 -32.804 1.00 79.50 96 ALA A O 1
ATOM 754 N N . ALA A 1 97 ? 25.942 12.837 -32.092 1.00 81.38 97 ALA A N 1
ATOM 755 C CA . ALA A 1 97 ? 25.584 12.365 -33.428 1.00 81.38 97 ALA A CA 1
ATOM 756 C C . ALA A 1 97 ? 24.922 13.471 -34.266 1.00 81.38 97 ALA A C 1
ATOM 758 O O . ALA A 1 97 ? 25.245 13.633 -35.443 1.00 81.38 97 ALA A O 1
ATOM 759 N N . LEU A 1 98 ? 24.055 14.280 -33.656 1.00 80.31 98 LEU A N 1
ATOM 760 C CA . LEU A 1 98 ? 23.425 15.433 -34.286 1.00 80.31 98 LEU A CA 1
ATOM 761 C C . LEU A 1 98 ? 24.453 16.508 -34.638 1.00 80.31 98 LEU A C 1
ATOM 763 O O . LEU A 1 98 ? 24.358 17.061 -35.722 1.00 80.31 98 LEU A O 1
ATOM 767 N N . ARG A 1 99 ? 25.478 16.762 -33.816 1.00 77.12 99 ARG A N 1
ATOM 768 C CA . ARG A 1 99 ? 26.579 17.679 -34.182 1.00 77.12 99 ARG A CA 1
ATOM 769 C C . ARG A 1 99 ? 27.371 17.208 -35.398 1.00 77.12 99 ARG A C 1
ATOM 771 O O . ARG A 1 99 ? 27.847 18.035 -36.167 1.00 77.12 99 ARG A O 1
ATOM 778 N N . VAL A 1 100 ? 27.528 15.896 -35.569 1.00 77.31 100 VAL A N 1
ATOM 779 C CA . VAL A 1 100 ? 28.226 15.318 -36.728 1.00 77.31 100 VAL A CA 1
ATOM 780 C C . VAL A 1 100 ? 27.348 15.361 -37.983 1.00 77.31 100 VAL A C 1
ATOM 782 O O . VAL A 1 100 ? 27.842 15.664 -39.065 1.00 77.31 100 VAL A O 1
ATOM 785 N N . LEU A 1 101 ? 26.049 15.081 -37.846 1.00 74.75 101 LEU A N 1
ATOM 786 C CA . LEU A 1 101 ? 25.091 15.034 -38.958 1.00 74.75 101 LEU A CA 1
ATOM 787 C C . LEU A 1 101 ? 24.560 16.419 -39.371 1.00 74.75 101 LEU A C 1
ATOM 789 O O . LEU A 1 101 ? 24.214 16.625 -40.531 1.00 74.75 101 LEU A O 1
ATOM 793 N N . LEU A 1 102 ? 24.509 17.369 -38.438 1.00 67.88 102 LEU A N 1
ATOM 794 C CA . LEU A 1 102 ? 24.058 18.750 -38.611 1.00 67.88 102 LEU A CA 1
ATOM 795 C C . LEU A 1 102 ? 25.159 19.703 -38.107 1.00 67.88 102 LEU A C 1
ATOM 797 O O . LEU A 1 102 ? 25.022 20.296 -37.036 1.00 67.88 102 LEU A O 1
ATOM 801 N N . PRO A 1 103 ? 26.259 19.886 -38.859 1.00 60.69 103 PRO A N 1
ATOM 802 C CA . PRO A 1 103 ? 27.438 20.615 -38.383 1.00 60.69 103 PRO A CA 1
ATOM 803 C C . PRO A 1 103 ? 27.217 22.113 -38.102 1.00 60.69 103 PRO A C 1
ATOM 805 O O . PRO A 1 103 ? 28.118 22.765 -37.587 1.00 60.69 103 PRO A O 1
ATOM 808 N N . ASN A 1 104 ? 26.038 22.674 -38.400 1.00 56.97 104 ASN A N 1
ATOM 809 C CA . ASN A 1 104 ? 25.765 24.106 -38.292 1.00 56.97 104 ASN A CA 1
ATOM 810 C C . ASN A 1 104 ? 24.420 24.399 -37.611 1.00 56.97 104 ASN A C 1
ATOM 812 O O . ASN A 1 104 ? 23.443 24.735 -38.274 1.00 56.97 104 ASN A O 1
ATOM 816 N N . THR A 1 105 ? 24.374 24.351 -36.280 1.00 54.03 105 THR A N 1
ATOM 817 C CA . THR A 1 105 ? 23.364 25.105 -35.503 1.00 54.03 105 THR A CA 1
ATOM 818 C C . THR A 1 105 ? 23.966 25.931 -34.367 1.00 54.03 105 THR A C 1
ATOM 820 O O . THR A 1 105 ? 23.241 26.539 -33.589 1.00 54.03 105 THR A O 1
ATOM 823 N N . THR A 1 106 ? 25.293 26.065 -34.310 1.00 54.47 106 THR A N 1
ATOM 824 C CA . THR A 1 106 ? 25.948 27.142 -33.560 1.00 54.47 106 THR A CA 1
ATOM 825 C C . THR A 1 106 ? 26.430 28.210 -34.526 1.00 54.47 106 THR A C 1
ATOM 827 O O . THR A 1 106 ? 27.624 28.373 -34.753 1.00 54.47 106 THR A O 1
ATOM 830 N N . THR A 1 107 ? 25.498 28.974 -35.086 1.00 47.66 107 THR A N 1
ATOM 831 C CA . THR A 1 107 ? 25.771 30.410 -35.156 1.00 47.66 107 THR A CA 1
ATOM 832 C C . THR A 1 107 ? 25.082 30.985 -33.926 1.00 47.66 107 THR A C 1
ATOM 834 O O . THR A 1 107 ? 23.889 30.730 -33.760 1.00 47.66 107 THR A O 1
ATOM 837 N N . PRO A 1 108 ? 25.771 31.710 -33.029 1.00 51.28 108 PRO A N 1
ATOM 838 C CA . PRO A 1 108 ? 25.060 32.644 -32.179 1.00 51.28 108 PRO A CA 1
ATOM 839 C C . PRO A 1 108 ? 24.446 33.642 -33.158 1.00 51.28 108 PRO A C 1
ATOM 841 O O . PRO A 1 108 ? 25.151 34.513 -33.665 1.00 51.28 108 PRO A O 1
ATOM 844 N N . GLU A 1 109 ? 23.186 33.426 -33.546 1.00 47.19 109 GLU A N 1
ATOM 845 C CA . GLU A 1 109 ? 22.445 34.373 -34.364 1.00 47.19 109 GLU A CA 1
ATOM 846 C C . GLU A 1 109 ? 22.543 35.699 -33.626 1.00 47.19 109 GLU A C 1
ATOM 848 O O . GLU A 1 109 ? 22.083 35.844 -32.490 1.00 47.19 109 GLU A O 1
ATOM 853 N N . ALA A 1 110 ? 23.322 36.598 -34.222 1.00 53.53 110 ALA A N 1
ATOM 854 C CA . ALA A 1 110 ? 23.670 37.867 -33.647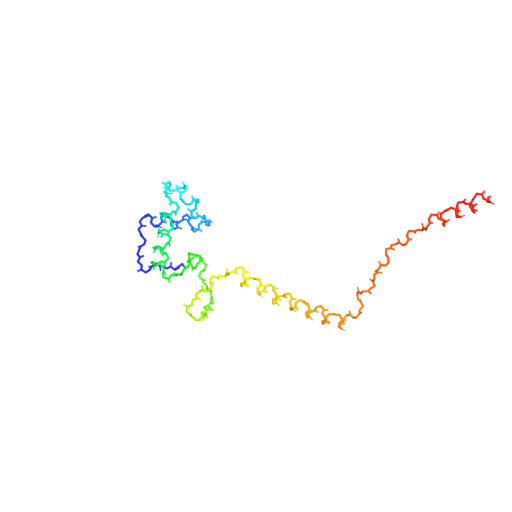 1.00 53.53 110 ALA A CA 1
ATOM 855 C C . ALA A 1 110 ? 22.372 38.535 -33.202 1.00 53.53 110 ALA A C 1
ATOM 857 O O . ALA A 1 110 ? 21.503 38.818 -34.029 1.00 53.53 110 ALA A O 1
ATOM 858 N N . ALA A 1 111 ? 22.252 38.789 -31.896 1.00 51.00 111 ALA A N 1
ATOM 859 C CA . ALA A 1 111 ? 21.272 39.734 -31.389 1.00 51.00 111 ALA A CA 1
ATOM 860 C C . ALA A 1 111 ? 21.283 40.956 -32.322 1.00 51.00 111 ALA A C 1
ATOM 862 O O . ALA A 1 111 ? 22.379 41.373 -32.717 1.00 51.00 111 ALA A O 1
ATOM 863 N N . PRO A 1 112 ? 20.124 41.521 -32.711 1.00 52.62 112 PRO A N 1
ATOM 864 C CA . PRO A 1 112 ? 20.101 42.681 -33.588 1.00 52.62 112 PRO A CA 1
ATOM 865 C C . PRO A 1 112 ? 21.037 43.727 -32.989 1.00 52.62 112 PRO A C 1
ATOM 867 O O . PRO A 1 112 ? 20.796 44.209 -31.880 1.00 52.62 112 PRO A O 1
ATOM 870 N N . THR A 1 113 ? 22.154 44.004 -33.672 1.00 64.31 113 THR A N 1
ATOM 871 C CA . THR A 1 113 ? 23.153 44.958 -33.196 1.00 64.31 113 THR A CA 1
ATOM 872 C C . THR A 1 113 ? 22.453 46.301 -33.089 1.00 64.31 113 THR A C 1
ATOM 874 O O . THR A 1 113 ? 22.244 46.991 -34.087 1.00 64.31 113 THR A O 1
ATOM 877 N N . MET A 1 114 ? 22.040 46.650 -31.870 1.00 53.09 114 MET A N 1
ATOM 878 C CA . MET A 1 114 ? 21.504 47.964 -31.561 1.00 53.09 114 MET A CA 1
ATOM 879 C C . MET A 1 114 ? 22.540 48.989 -32.032 1.00 53.09 114 MET A C 1
ATOM 881 O O . MET A 1 114 ? 23.716 48.864 -31.668 1.00 53.09 114 MET A O 1
ATOM 885 N N . PRO A 1 115 ? 22.153 49.983 -32.851 1.00 68.00 115 PRO A N 1
ATOM 886 C CA . PRO A 1 115 ? 23.092 50.998 -33.300 1.00 68.00 115 PRO A CA 1
ATOM 887 C C . PRO A 1 115 ? 23.712 51.659 -32.069 1.00 68.00 115 PRO A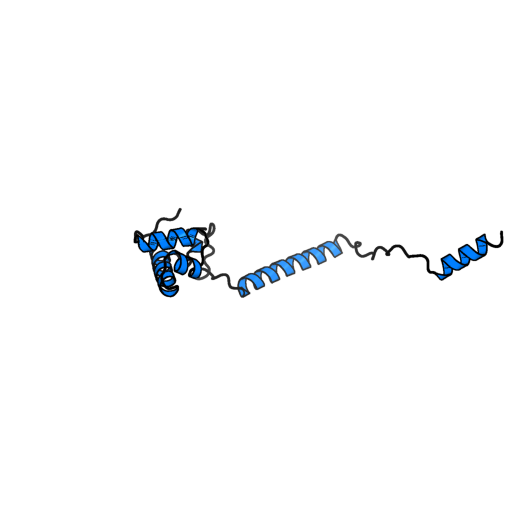 C 1
ATOM 889 O O . PRO A 1 115 ? 22.996 52.062 -31.145 1.00 68.00 115 PRO A O 1
ATOM 892 N N . ARG A 1 116 ? 25.046 51.752 -32.030 1.00 69.19 116 ARG A N 1
ATOM 893 C CA . ARG A 1 116 ? 25.729 52.373 -30.893 1.00 69.19 116 ARG A CA 1
ATOM 894 C C . ARG A 1 116 ? 25.251 53.821 -30.794 1.00 69.19 116 ARG A C 1
ATOM 896 O O . ARG A 1 116 ? 25.034 54.497 -31.799 1.00 69.19 116 ARG A O 1
ATOM 903 N N . LEU A 1 117 ? 25.090 54.328 -29.573 1.00 59.91 117 LEU A N 1
ATOM 904 C CA . LEU A 1 117 ? 24.637 55.705 -29.313 1.00 59.91 117 LEU A CA 1
ATOM 905 C C . LEU A 1 117 ? 25.482 56.774 -30.043 1.00 59.91 117 LEU A C 1
ATOM 907 O O . LEU A 1 117 ? 24.978 57.865 -30.322 1.00 59.91 117 LEU A O 1
ATOM 911 N N . SER A 1 118 ? 26.737 56.460 -30.390 1.00 65.38 118 SER A N 1
ATOM 912 C CA . SER A 1 118 ? 27.603 57.261 -31.268 1.00 65.38 118 SER A CA 1
ATOM 913 C C . SER A 1 118 ? 26.998 57.484 -32.657 1.00 65.38 118 SER A C 1
ATOM 915 O O . SER A 1 118 ? 26.979 58.611 -33.157 1.00 65.38 118 SER A O 1
ATOM 917 N N . ASP A 1 119 ? 26.429 56.437 -33.243 1.00 70.25 119 ASP A N 1
ATOM 918 C CA . ASP A 1 119 ? 25.974 56.397 -34.634 1.00 70.25 119 ASP A CA 1
ATOM 919 C C . ASP A 1 119 ? 24.647 57.155 -34.783 1.00 70.25 119 ASP A C 1
ATOM 921 O O . ASP A 1 119 ? 24.403 57.854 -35.771 1.00 70.25 119 ASP A O 1
ATOM 925 N N . ILE A 1 120 ? 23.816 57.117 -33.736 1.00 65.62 120 ILE A N 1
ATOM 926 C CA . ILE A 1 120 ? 22.562 57.878 -33.640 1.00 65.62 120 ILE A CA 1
ATOM 927 C C . ILE A 1 120 ? 22.845 59.388 -33.528 1.00 65.62 120 ILE A C 1
ATOM 929 O O . ILE A 1 120 ? 22.154 60.205 -34.150 1.00 65.62 120 ILE A O 1
ATOM 933 N N . ARG A 1 121 ? 23.883 59.785 -32.772 1.00 65.75 121 ARG A N 1
ATOM 934 C CA . ARG A 1 121 ? 24.293 61.197 -32.629 1.00 65.75 121 ARG A CA 1
ATOM 935 C C . ARG A 1 121 ? 24.899 61.753 -33.920 1.00 65.75 121 ARG A C 1
ATOM 937 O O . ARG A 1 121 ? 24.582 62.887 -34.284 1.00 65.75 121 ARG A O 1
ATOM 944 N N . ALA A 1 122 ? 25.696 60.958 -34.637 1.00 65.38 122 ALA A N 1
ATOM 945 C CA . ALA A 1 122 ? 26.257 61.336 -35.935 1.00 65.38 122 ALA A CA 1
ATOM 946 C C . ALA A 1 122 ? 25.158 61.574 -36.990 1.00 65.38 122 ALA A C 1
ATOM 948 O O . ALA A 1 122 ? 25.140 62.620 -37.644 1.00 65.38 122 ALA A O 1
ATOM 949 N N . LYS A 1 123 ? 24.164 60.676 -37.075 1.00 63.34 123 LYS A N 1
ATOM 950 C CA . LYS A 1 123 ? 23.006 60.826 -37.979 1.00 63.34 123 LYS A CA 1
ATOM 951 C C . LYS A 1 123 ? 22.150 62.063 -37.678 1.00 63.34 123 LYS A C 1
ATOM 953 O O . LYS A 1 123 ? 21.673 62.713 -38.607 1.00 63.34 123 LYS A O 1
ATOM 958 N N . ARG A 1 124 ? 21.961 62.422 -36.399 1.00 59.97 124 ARG A N 1
ATOM 959 C CA . ARG A 1 124 ? 21.224 63.644 -36.015 1.00 59.97 124 ARG A CA 1
ATOM 960 C C . ARG A 1 124 ? 21.977 64.929 -36.367 1.00 59.97 124 ARG A C 1
ATOM 962 O O . ARG A 1 124 ? 21.332 65.886 -36.781 1.00 59.97 124 ARG A O 1
ATOM 969 N N . ARG A 1 125 ? 23.310 64.957 -36.250 1.00 60.09 125 ARG A N 1
ATOM 970 C CA . ARG A 1 125 ? 24.120 66.114 -36.678 1.00 60.09 125 ARG A CA 1
ATOM 971 C C . ARG A 1 125 ? 24.080 66.308 -38.196 1.00 60.09 125 ARG A C 1
ATOM 973 O O . ARG A 1 125 ? 23.875 67.429 -38.640 1.00 60.09 125 ARG A O 1
ATOM 980 N N . ALA A 1 126 ? 24.159 65.226 -38.974 1.00 60.38 126 ALA A N 1
ATOM 981 C CA . ALA A 1 126 ? 24.092 65.287 -40.438 1.00 60.38 126 ALA A CA 1
ATOM 982 C C . ALA A 1 126 ? 22.732 65.778 -40.978 1.00 60.38 126 ALA A C 1
ATOM 984 O O . ALA A 1 126 ? 22.685 66.446 -42.005 1.00 60.38 126 ALA A O 1
ATOM 985 N N . ARG A 1 127 ? 21.621 65.494 -40.282 1.00 59.84 127 ARG A N 1
ATOM 986 C CA . ARG A 1 127 ? 20.282 65.997 -40.650 1.00 59.84 127 ARG A CA 1
ATOM 987 C C . AR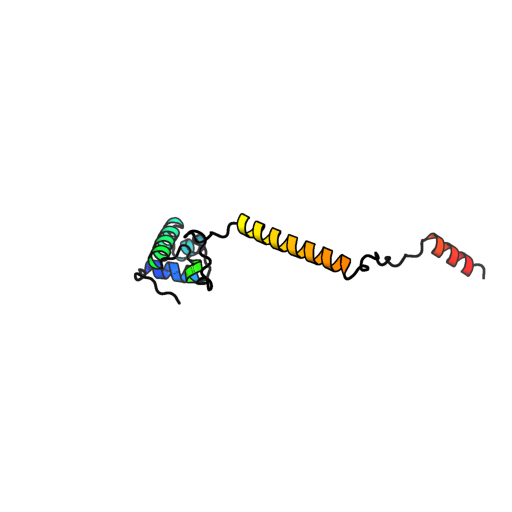G A 1 127 ? 20.014 67.447 -40.248 1.00 59.84 127 ARG A C 1
ATOM 989 O O . ARG A 1 127 ? 19.110 68.040 -40.811 1.00 59.84 127 ARG A O 1
ATOM 996 N N . LYS A 1 128 ? 20.750 67.993 -39.276 1.00 58.50 128 LYS A N 1
ATOM 997 C CA . LYS A 1 128 ? 20.579 69.378 -38.800 1.00 58.50 128 LYS A CA 1
ATOM 998 C C . LYS A 1 128 ? 21.478 70.382 -39.544 1.00 58.50 128 LYS A C 1
ATOM 1000 O O . LYS A 1 128 ? 21.378 71.572 -39.288 1.00 58.50 128 LYS A O 1
ATOM 1005 N N . ALA A 1 129 ? 22.369 69.888 -40.410 1.00 58.59 129 ALA A N 1
ATOM 1006 C CA . ALA A 1 129 ? 23.271 70.670 -41.262 1.00 58.59 129 ALA A CA 1
ATOM 1007 C C . ALA A 1 129 ? 22.796 70.760 -42.733 1.00 58.59 129 ALA A C 1
ATOM 1009 O O . ALA A 1 129 ? 23.548 71.212 -43.592 1.00 58.59 129 ALA A O 1
ATOM 1010 N N . ARG A 1 130 ? 21.572 70.298 -43.013 1.00 52.31 130 ARG A N 1
ATOM 1011 C CA . ARG A 1 130 ? 20.807 70.527 -44.245 1.00 52.31 130 ARG A CA 1
ATOM 1012 C C . ARG A 1 130 ? 19.640 71.441 -43.911 1.00 52.31 130 ARG A C 1
ATOM 1014 O O . ARG A 1 130 ? 19.270 72.222 -44.805 1.00 52.31 130 ARG A O 1
#

Radius of gyration: 31.61 Å; chains: 1; bounding box: 42×87×59 Å

pLDDT: mean 70.54, std 14.61, range [38.47, 92.94]

Secondary structure (DSSP, 8-state):
-PPPSSPPPHHHHHHHHHHHTT--HHHHHHHTTS-HHHHHHHHHHHHHHHT-SSTHHHHS--SS---STT------HHHHHHHHHHHHHHHHHHHHHHHHHS-----------PPPHHHHHHHHHHHH--